Protein AF-A0A1Z3HTL8-F1 (afdb_monomer_lite)

pLDDT: mean 93.88, std 5.34, range [57.28, 98.31]

Radius of gyration: 15.73 Å; chains: 1; bounding box: 36×34×36 Å

Organism: NCBI:txid1641165

Sequence (87 aa):
MTWREFKAVEQLLDRPGMRLSFLDGVLEIRPMPGEQHETIKERIGALLEFYLLHLGIDYTPTGSMTLENESGLVKCEADKSYKLGEK

Secondary structure (DSSP, 8-state):
--HHHHHHHHHHH--TTEEEEEETTEEEEEEPP-HHHHHHHHHHHHHHHHHHHHTT--EEE--S-EEEETTTTEEEE-SS-EEES--

Structure (mmCIF, N/CA/C/O backbone):
data_AF-A0A1Z3HTL8-F1
#
_entry.id   AF-A0A1Z3HTL8-F1
#
loop_
_atom_site.group_PDB
_atom_site.id
_atom_site.type_symbol
_atom_site.label_atom_id
_atom_site.label_alt_id
_atom_site.label_comp_id
_atom_site.label_asym_id
_atom_site.label_entity_id
_atom_site.label_seq_id
_atom_site.pdbx_PDB_ins_code
_atom_site.Cartn_x
_atom_site.Cartn_y
_atom_site.Cartn_z
_atom_site.occupancy
_atom_site.B_iso_or_equiv
_atom_site.auth_seq_id
_atom_site.auth_comp_id
_atom_site.auth_asym_id
_atom_site.auth_atom_id
_atom_site.pdbx_PDB_model_num
ATOM 1 N N . MET A 1 1 ? 5.102 -15.123 -17.979 1.00 89.12 1 MET A N 1
ATOM 2 C CA . MET A 1 1 ? 6.331 -14.959 -17.176 1.00 89.12 1 MET A CA 1
ATOM 3 C C . MET A 1 1 ? 6.267 -15.937 -16.009 1.00 89.12 1 MET A C 1
ATOM 5 O O . MET A 1 1 ? 5.208 -16.070 -15.418 1.00 89.12 1 MET A O 1
ATOM 9 N N . THR A 1 2 ? 7.325 -16.678 -15.700 1.00 95.62 2 THR A N 1
ATOM 10 C CA . THR A 1 2 ? 7.364 -1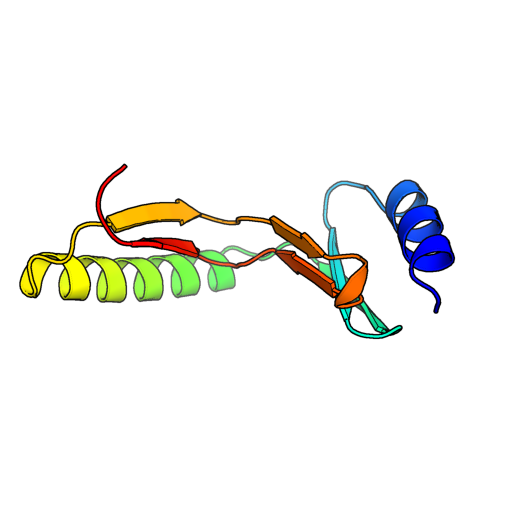7.558 -14.516 1.00 95.62 2 THR A CA 1
ATOM 11 C C . THR A 1 2 ? 7.592 -16.748 -13.239 1.00 95.62 2 THR A C 1
ATOM 13 O O . THR A 1 2 ? 8.057 -15.610 -13.302 1.00 95.62 2 THR A O 1
ATOM 16 N N . TRP A 1 3 ? 7.334 -17.337 -12.066 1.00 95.50 3 TRP A N 1
ATOM 17 C CA . TRP A 1 3 ? 7.675 -16.708 -10.782 1.00 95.50 3 TRP A CA 1
ATOM 18 C C . TRP A 1 3 ? 9.156 -16.319 -10.693 1.00 95.50 3 TRP A C 1
ATOM 20 O O . TRP A 1 3 ? 9.510 -15.219 -10.282 1.00 95.50 3 TRP A O 1
ATOM 30 N N . ARG A 1 4 ? 10.045 -17.203 -11.151 1.00 96.31 4 ARG A N 1
ATOM 31 C CA . ARG A 1 4 ? 11.486 -16.940 -11.152 1.00 96.31 4 ARG A CA 1
ATOM 32 C C . ARG A 1 4 ? 11.858 -15.764 -12.059 1.00 96.31 4 ARG A C 1
ATOM 34 O O . ARG A 1 4 ? 12.677 -14.936 -11.671 1.00 96.31 4 ARG A O 1
ATOM 41 N N . GLU A 1 5 ? 11.270 -15.691 -13.252 1.00 96.06 5 GLU A N 1
ATOM 42 C CA . GLU A 1 5 ? 11.455 -14.552 -14.162 1.00 96.06 5 GLU A CA 1
ATOM 43 C C . GLU A 1 5 ? 10.914 -13.258 -13.546 1.00 96.06 5 GLU A C 1
ATOM 45 O O . GLU A 1 5 ? 11.598 -12.238 -13.592 1.00 96.06 5 GLU A O 1
ATOM 50 N N . PHE A 1 6 ? 9.742 -13.311 -12.904 1.00 95.81 6 PHE A N 1
ATOM 51 C CA . PHE A 1 6 ? 9.173 -12.182 -12.171 1.00 95.81 6 PHE A CA 1
ATOM 52 C C . PHE A 1 6 ? 10.148 -11.641 -11.123 1.00 95.81 6 PHE A C 1
ATOM 54 O O . PHE A 1 6 ? 10.471 -10.458 -11.156 1.00 95.81 6 PHE A O 1
ATOM 61 N N . LYS A 1 7 ? 10.663 -12.495 -10.229 1.00 95.69 7 LYS A N 1
ATOM 62 C CA . LYS A 1 7 ? 11.589 -12.071 -9.165 1.00 95.69 7 LYS A CA 1
ATOM 63 C C . LYS A 1 7 ? 12.887 -11.478 -9.719 1.00 95.69 7 LYS A C 1
ATOM 65 O O . LYS A 1 7 ? 13.432 -10.554 -9.123 1.00 95.69 7 LYS A O 1
ATOM 70 N N . ALA A 1 8 ? 13.366 -11.971 -10.863 1.00 95.50 8 ALA A N 1
ATOM 71 C CA . ALA A 1 8 ? 14.523 -11.389 -11.539 1.00 95.50 8 ALA A CA 1
ATOM 72 C C . ALA A 1 8 ? 14.216 -9.988 -12.096 1.00 95.50 8 ALA A C 1
ATOM 74 O O . ALA A 1 8 ? 15.014 -9.070 -11.925 1.00 95.50 8 ALA A O 1
ATOM 75 N N . VAL A 1 9 ? 13.052 -9.805 -12.728 1.00 93.81 9 VAL A N 1
ATOM 76 C CA . VAL A 1 9 ? 12.610 -8.503 -13.254 1.00 93.81 9 VAL A CA 1
ATOM 77 C C . VAL A 1 9 ? 12.336 -7.508 -12.126 1.00 93.81 9 VAL A C 1
ATOM 79 O O . VAL A 1 9 ? 12.738 -6.352 -12.227 1.00 93.81 9 VAL A O 1
ATOM 82 N N . GLU A 1 10 ? 11.708 -7.955 -11.040 1.00 93.62 10 GLU A N 1
ATOM 83 C CA . GLU A 1 10 ? 11.428 -7.144 -9.856 1.00 93.62 10 GLU A CA 1
ATOM 84 C C . GLU A 1 10 ? 12.701 -6.485 -9.316 1.00 93.62 10 GLU A C 1
ATOM 86 O O . GLU A 1 10 ? 12.729 -5.272 -9.157 1.00 93.62 10 GLU A O 1
ATOM 91 N N . GLN A 1 11 ? 13.786 -7.244 -9.139 1.00 91.75 11 GLN A N 1
ATOM 92 C CA . GLN A 1 11 ? 15.061 -6.700 -8.653 1.00 91.75 11 GLN A CA 1
ATOM 93 C C . GLN A 1 11 ? 15.671 -5.639 -9.583 1.00 91.75 11 GLN A C 1
ATOM 95 O O . GLN A 1 11 ? 16.378 -4.745 -9.127 1.00 91.75 11 GLN A O 1
ATOM 100 N N . LEU A 1 12 ? 15.422 -5.726 -10.892 1.00 91.81 12 LEU A N 1
ATOM 101 C CA . LEU A 1 12 ? 15.938 -4.763 -11.872 1.00 91.81 12 LEU A CA 1
ATOM 102 C C . LEU A 1 12 ? 15.118 -3.466 -11.914 1.00 91.81 12 LEU A C 1
ATOM 104 O O . LEU A 1 12 ? 15.653 -2.401 -12.260 1.00 91.81 12 LEU A O 1
ATOM 108 N N . LEU A 1 13 ? 13.825 -3.580 -11.608 1.00 89.62 13 LEU A N 1
ATOM 109 C CA . LEU A 1 13 ? 12.834 -2.507 -11.647 1.00 89.62 13 LEU A CA 1
ATOM 110 C C . LEU A 1 13 ? 12.541 -1.893 -10.274 1.00 89.62 13 LEU A C 1
ATOM 112 O O . LEU A 1 13 ? 11.811 -0.906 -10.227 1.00 89.62 13 LEU A O 1
ATOM 116 N N . ASP A 1 14 ? 13.119 -2.428 -9.197 1.00 82.88 14 ASP A N 1
ATOM 117 C CA . ASP A 1 14 ? 13.013 -1.890 -7.839 1.00 82.88 14 ASP A CA 1
ATOM 118 C C . ASP A 1 14 ? 13.681 -0.509 -7.752 1.00 82.88 14 ASP A C 1
ATOM 120 O O . ASP A 1 14 ? 14.883 -0.358 -7.512 1.00 82.88 14 ASP A O 1
ATOM 124 N N . ARG A 1 15 ? 12.903 0.522 -8.087 1.00 86.06 15 ARG A N 1
ATOM 125 C CA . ARG A 1 15 ? 13.327 1.919 -8.163 1.00 86.06 15 ARG A CA 1
ATOM 126 C C . ARG A 1 15 ? 12.207 2.825 -7.662 1.00 86.06 15 ARG A C 1
ATOM 128 O O . ARG A 1 15 ? 11.032 2.541 -7.907 1.00 86.06 15 ARG A O 1
ATOM 135 N N . PRO A 1 16 ? 12.546 3.964 -7.034 1.00 83.25 16 PRO A N 1
ATOM 136 C CA . PRO A 1 16 ? 11.548 4.936 -6.609 1.00 83.25 16 PRO A CA 1
ATOM 137 C C . PRO A 1 16 ? 10.666 5.402 -7.775 1.00 83.25 16 PRO A C 1
ATOM 139 O O . PRO A 1 16 ? 11.161 5.670 -8.869 1.00 83.25 16 PRO A O 1
ATOM 142 N N . GLY A 1 17 ? 9.365 5.557 -7.521 1.00 87.00 17 GLY A N 1
ATOM 143 C CA . GLY A 1 17 ? 8.420 6.143 -8.478 1.00 87.00 17 GLY A CA 1
ATOM 144 C C . GLY A 1 17 ? 7.553 5.145 -9.249 1.00 87.00 17 GLY A C 1
ATOM 145 O O . GLY A 1 17 ? 6.663 5.581 -9.981 1.00 87.00 17 GLY A O 1
ATOM 146 N N . MET A 1 18 ? 7.733 3.835 -9.049 1.00 90.56 18 MET A N 1
ATOM 147 C CA . MET A 1 18 ? 6.871 2.802 -9.631 1.00 90.56 18 MET A CA 1
ATOM 148 C C . MET A 1 18 ? 6.419 1.777 -8.587 1.00 90.56 18 MET A C 1
ATOM 150 O O . MET A 1 18 ? 7.144 1.476 -7.644 1.00 90.56 18 MET A O 1
ATOM 154 N N . ARG A 1 19 ? 5.221 1.224 -8.789 1.00 91.31 19 ARG A N 1
ATOM 155 C CA . ARG A 1 19 ? 4.698 0.043 -8.098 1.00 91.31 19 ARG A CA 1
ATOM 156 C C . ARG A 1 19 ? 4.640 -1.123 -9.070 1.00 91.31 19 ARG A C 1
ATOM 158 O O . ARG A 1 19 ? 4.197 -0.965 -10.210 1.00 91.31 19 ARG A O 1
ATOM 165 N N . LEU A 1 20 ? 5.035 -2.293 -8.586 1.00 94.00 20 LEU A N 1
ATOM 166 C CA . LEU A 1 20 ? 4.975 -3.547 -9.326 1.00 94.00 20 LEU A CA 1
ATOM 167 C C . LEU A 1 20 ? 3.879 -4.431 -8.733 1.00 94.00 20 LEU A C 1
ATOM 169 O O . LEU A 1 20 ? 3.699 -4.502 -7.518 1.00 94.00 20 LEU A O 1
ATOM 173 N N . SER A 1 21 ? 3.122 -5.104 -9.587 1.00 94.69 21 SER A N 1
ATOM 174 C CA . SER A 1 21 ? 2.178 -6.143 -9.179 1.00 94.69 21 SER A CA 1
ATOM 175 C C . SER A 1 21 ? 2.259 -7.304 -10.155 1.00 94.69 21 SER A C 1
ATOM 177 O O . SER A 1 21 ? 2.475 -7.114 -11.346 1.00 94.69 21 SER A O 1
ATOM 179 N N . PHE A 1 22 ? 2.123 -8.516 -9.647 1.00 96.69 22 PHE A N 1
ATOM 180 C CA . PHE A 1 22 ? 2.238 -9.743 -10.411 1.00 96.69 22 PHE A CA 1
ATOM 181 C C . PHE A 1 22 ? 1.054 -10.647 -10.107 1.00 96.69 22 PHE A C 1
ATOM 183 O O . PHE A 1 22 ? 0.716 -10.847 -8.941 1.00 96.69 22 PHE A O 1
ATOM 190 N N . LEU A 1 23 ? 0.438 -11.196 -11.149 1.00 96.81 23 LEU A N 1
ATOM 191 C CA . LEU A 1 23 ? -0.615 -12.194 -11.022 1.00 96.81 23 LEU A CA 1
ATOM 192 C C . LEU A 1 23 ? -0.538 -13.165 -12.196 1.00 96.81 23 LEU A C 1
ATOM 194 O O . LEU A 1 23 ? -0.661 -12.753 -13.347 1.00 96.81 23 LEU A O 1
ATOM 198 N N . ASP A 1 24 ? -0.322 -14.439 -11.886 1.00 95.44 24 ASP A N 1
ATOM 199 C CA . ASP A 1 24 ? -0.376 -15.571 -12.815 1.00 95.44 24 ASP A CA 1
ATOM 200 C C . ASP A 1 24 ? 0.331 -15.307 -14.157 1.00 95.44 24 ASP A C 1
ATOM 202 O O . ASP A 1 24 ? -0.207 -15.424 -15.257 1.00 95.44 24 ASP A O 1
ATOM 206 N N . GLY A 1 25 ? 1.580 -14.857 -14.058 1.00 95.12 25 GLY A N 1
ATOM 207 C CA . GLY A 1 25 ? 2.435 -14.626 -15.214 1.00 95.12 25 GLY A CA 1
ATOM 208 C C . GLY A 1 25 ? 2.309 -13.260 -15.881 1.00 95.12 25 GLY A C 1
ATOM 209 O O . GLY A 1 25 ? 3.078 -13.003 -16.816 1.00 95.12 25 GLY A O 1
ATOM 210 N N . VAL A 1 26 ? 1.431 -12.387 -15.379 1.00 96.31 26 VAL A N 1
ATOM 211 C CA . VAL A 1 26 ? 1.263 -10.996 -15.814 1.00 96.31 26 VAL A CA 1
ATOM 212 C C . VAL A 1 26 ? 1.955 -10.056 -14.829 1.00 96.31 26 VAL A C 1
ATOM 214 O O . VAL A 1 26 ? 1.649 -10.069 -13.640 1.00 96.31 26 VAL A O 1
ATOM 217 N N . LEU A 1 27 ? 2.877 -9.229 -15.329 1.00 95.44 27 LEU A N 1
ATOM 218 C CA . LEU A 1 27 ? 3.479 -8.119 -14.585 1.00 95.44 27 LEU A CA 1
ATOM 219 C C . LEU A 1 27 ? 2.770 -6.819 -14.948 1.00 95.44 27 LEU A C 1
ATOM 221 O O . LEU A 1 27 ? 2.767 -6.410 -16.108 1.00 95.44 27 LEU A O 1
ATOM 225 N N . GLU A 1 28 ? 2.226 -6.153 -13.944 1.00 95.12 28 GLU A N 1
ATOM 226 C CA . GLU A 1 28 ? 1.702 -4.803 -14.035 1.00 95.12 28 GLU A CA 1
ATOM 227 C C . GLU A 1 28 ? 2.712 -3.820 -13.431 1.00 95.12 28 GLU A C 1
ATOM 229 O O . GLU A 1 28 ? 3.222 -4.022 -12.327 1.00 95.12 28 GLU A O 1
ATOM 234 N N . ILE A 1 29 ? 2.988 -2.741 -14.164 1.00 93.88 29 ILE A N 1
ATOM 235 C CA . ILE A 1 29 ? 3.856 -1.645 -13.733 1.00 93.88 29 ILE A CA 1
ATOM 236 C C . ILE A 1 29 ? 3.001 -0.385 -13.703 1.00 93.88 29 ILE A C 1
ATOM 238 O O . ILE A 1 29 ? 2.455 0.020 -14.731 1.00 93.88 29 ILE A O 1
ATOM 242 N N . ARG A 1 30 ? 2.891 0.243 -12.535 1.00 92.19 30 ARG A N 1
ATOM 243 C CA . ARG A 1 30 ? 2.134 1.486 -12.356 1.00 92.19 30 ARG A CA 1
ATOM 244 C C . ARG A 1 30 ? 3.028 2.589 -11.797 1.00 92.19 30 ARG A C 1
ATOM 246 O O . ARG A 1 30 ? 3.936 2.288 -11.024 1.00 92.19 30 ARG A O 1
ATOM 253 N N . PRO A 1 31 ? 2.786 3.864 -12.141 1.00 92.31 31 PRO A N 1
ATOM 254 C CA . PRO A 1 31 ? 3.405 4.968 -11.419 1.00 92.31 31 PRO A CA 1
ATOM 255 C C . PRO A 1 31 ? 2.958 4.958 -9.951 1.00 92.31 31 PRO A C 1
ATOM 257 O O . PRO A 1 31 ? 1.880 4.453 -9.624 1.00 92.31 31 PRO A O 1
ATOM 260 N N . MET A 1 32 ? 3.777 5.534 -9.069 1.00 91.44 32 MET A N 1
ATOM 261 C CA . MET A 1 32 ? 3.352 5.780 -7.688 1.00 91.44 32 MET A CA 1
ATOM 262 C C . MET A 1 32 ? 2.077 6.636 -7.666 1.00 91.44 32 MET A C 1
ATOM 264 O O . MET A 1 32 ? 1.935 7.537 -8.503 1.00 91.44 32 MET A O 1
ATOM 268 N N . PRO A 1 33 ? 1.148 6.382 -6.731 1.00 91.50 33 PRO A N 1
ATOM 269 C CA . PRO A 1 33 ? -0.077 7.156 -6.667 1.00 91.50 33 PRO A CA 1
ATOM 270 C C . PRO A 1 33 ? 0.188 8.630 -6.352 1.00 91.50 33 PRO A C 1
ATOM 272 O O . PRO A 1 33 ? 1.058 8.969 -5.552 1.00 91.50 33 PRO A O 1
ATOM 275 N N . GLY A 1 34 ? -0.570 9.510 -7.005 1.00 93.75 34 GLY A N 1
ATOM 276 C CA . GLY A 1 34 ? -0.542 10.948 -6.746 1.00 93.75 34 GLY A CA 1
ATOM 277 C C . GLY A 1 34 ? -1.537 11.376 -5.666 1.00 93.75 34 GLY A C 1
ATOM 278 O O . GLY A 1 34 ? -2.366 10.591 -5.210 1.00 93.75 34 GLY A O 1
ATOM 279 N N . GLU A 1 35 ? -1.516 12.665 -5.325 1.00 96.75 35 GLU A N 1
ATOM 280 C CA . GLU A 1 35 ? -2.351 13.275 -4.275 1.00 96.75 35 GLU A CA 1
ATOM 281 C C . GLU A 1 35 ? -3.849 12.945 -4.398 1.00 96.75 35 GLU A C 1
ATOM 283 O O . GLU A 1 35 ? -4.517 12.683 -3.398 1.00 96.75 35 GLU A O 1
ATOM 288 N N . GLN A 1 36 ? -4.389 12.925 -5.620 1.00 96.94 36 GLN A N 1
ATOM 289 C CA . GLN A 1 36 ? -5.800 12.598 -5.846 1.00 96.94 36 GLN A CA 1
ATOM 290 C C . GLN A 1 36 ? -6.140 11.161 -5.436 1.00 96.94 36 GLN A C 1
ATOM 292 O O . GLN A 1 36 ? -7.166 10.938 -4.792 1.00 96.94 36 GLN A O 1
ATOM 297 N N . HIS A 1 37 ? -5.283 10.193 -5.784 1.00 95.25 37 HIS A N 1
ATOM 298 C CA . HIS A 1 37 ? -5.472 8.794 -5.393 1.00 95.25 37 HIS A CA 1
ATOM 299 C C . HIS A 1 37 ? -5.377 8.658 -3.875 1.00 95.25 37 HIS A C 1
ATOM 301 O O . HIS A 1 37 ? -6.287 8.105 -3.262 1.00 95.25 37 HIS A O 1
ATOM 307 N N . GLU A 1 38 ? -4.361 9.270 -3.266 1.00 95.75 38 GLU A N 1
ATOM 308 C CA . GLU A 1 38 ? -4.168 9.259 -1.814 1.00 95.75 38 GLU A CA 1
ATOM 309 C C . GLU A 1 38 ? -5.366 9.875 -1.073 1.00 95.75 38 GLU A C 1
ATOM 311 O O . GLU A 1 38 ? -5.866 9.307 -0.105 1.00 95.75 38 GLU A O 1
ATOM 316 N N . THR A 1 39 ? -5.919 10.978 -1.582 1.00 97.75 39 THR A N 1
ATOM 317 C CA . THR A 1 39 ? -7.109 11.620 -1.003 1.00 97.75 39 THR A CA 1
ATOM 318 C C . THR A 1 39 ? -8.329 10.699 -1.032 1.00 97.75 39 THR A C 1
ATOM 320 O O . THR A 1 39 ? -9.065 10.601 -0.048 1.00 97.75 39 THR A O 1
ATOM 323 N N . ILE A 1 40 ? -8.577 10.031 -2.162 1.00 97.50 40 ILE A N 1
ATOM 324 C CA . ILE A 1 40 ? -9.705 9.101 -2.304 1.00 97.50 40 ILE A CA 1
ATOM 325 C C . ILE A 1 40 ? -9.504 7.895 -1.384 1.00 97.50 40 ILE A C 1
ATOM 327 O O . ILE A 1 40 ? -10.422 7.511 -0.659 1.00 97.50 40 ILE A O 1
ATOM 331 N N . LYS A 1 41 ? -8.292 7.341 -1.378 1.00 96.00 41 LYS A N 1
ATOM 332 C CA . LYS A 1 41 ? -7.888 6.204 -0.556 1.00 96.00 41 LYS A CA 1
ATOM 333 C C . LYS A 1 41 ? -8.108 6.463 0.932 1.00 96.00 41 LYS A C 1
ATOM 335 O O . LYS A 1 41 ? -8.717 5.634 1.604 1.00 96.00 41 LYS A O 1
ATOM 340 N N . GLU A 1 42 ? -7.676 7.616 1.439 1.00 97.00 42 GLU A N 1
ATOM 341 C CA . GLU A 1 42 ? -7.872 7.978 2.848 1.00 97.00 42 GLU A CA 1
ATOM 342 C C . GLU A 1 42 ? -9.347 8.212 3.190 1.00 97.00 42 GLU A C 1
ATOM 344 O O . GLU A 1 42 ? -9.807 7.779 4.242 1.00 97.00 42 GLU A O 1
ATOM 349 N N . ARG A 1 43 ? -10.133 8.823 2.293 1.00 97.81 43 ARG A N 1
ATOM 350 C CA . ARG A 1 43 ? -11.580 9.001 2.519 1.00 97.81 43 ARG A CA 1
ATOM 351 C C . ARG A 1 43 ? -12.318 7.669 2.605 1.00 97.81 43 ARG A C 1
ATOM 353 O O . ARG A 1 43 ? -13.162 7.501 3.479 1.00 97.81 43 ARG A O 1
ATOM 360 N N . ILE A 1 44 ? -12.000 6.727 1.717 1.00 97.81 44 ILE A N 1
ATOM 361 C CA . ILE A 1 44 ? -12.578 5.378 1.757 1.00 97.81 44 ILE A CA 1
ATOM 362 C C . ILE A 1 44 ? -12.130 4.652 3.030 1.00 97.81 44 ILE A C 1
ATOM 364 O O . ILE A 1 44 ? -12.967 4.064 3.712 1.00 97.81 44 ILE A O 1
ATOM 368 N N . GLY A 1 45 ? -10.843 4.743 3.382 1.00 97.50 45 GLY A N 1
ATOM 369 C CA . GLY A 1 45 ? -10.307 4.180 4.622 1.00 97.50 45 GLY A CA 1
ATOM 370 C C . GLY A 1 45 ? -11.046 4.691 5.859 1.00 97.50 45 GLY A C 1
ATOM 371 O O . GLY A 1 45 ? -11.528 3.891 6.652 1.00 97.50 45 GLY A O 1
ATOM 372 N N . ALA A 1 46 ? -11.253 6.005 5.966 1.00 97.88 46 ALA A N 1
ATOM 373 C CA . ALA A 1 46 ? -11.988 6.605 7.077 1.00 97.88 46 ALA A CA 1
ATOM 374 C C . ALA A 1 46 ? -13.436 6.094 7.178 1.00 97.88 46 ALA A C 1
ATOM 376 O O . ALA A 1 46 ? -13.910 5.798 8.271 1.00 97.88 46 ALA A O 1
ATOM 377 N N . LEU A 1 47 ? -14.146 5.949 6.051 1.00 98.31 47 LEU A N 1
ATOM 378 C CA . LEU A 1 47 ? -15.506 5.394 6.048 1.00 98.31 47 LEU A CA 1
ATOM 379 C C . LEU A 1 47 ? -15.538 3.945 6.551 1.00 98.31 47 LEU A C 1
ATOM 381 O O . LEU A 1 47 ? -16.427 3.587 7.324 1.00 98.31 47 LEU A O 1
ATOM 385 N N . LEU A 1 48 ? -14.567 3.125 6.139 1.00 97.50 48 LEU A N 1
ATOM 386 C CA . LEU A 1 48 ? -14.434 1.746 6.614 1.00 97.50 48 LEU A CA 1
ATOM 387 C C . LEU A 1 48 ? -14.115 1.700 8.109 1.00 97.50 48 LEU A C 1
ATOM 389 O O . LEU A 1 48 ? -14.738 0.945 8.845 1.00 97.50 48 LEU A O 1
ATOM 393 N N . GLU A 1 49 ? -13.191 2.535 8.569 1.00 97.69 49 GLU A N 1
ATOM 394 C CA . GLU A 1 49 ? -12.796 2.629 9.976 1.00 97.69 49 GLU A CA 1
ATOM 395 C C . GLU A 1 49 ? -13.967 3.062 10.865 1.00 97.69 49 GLU A C 1
ATOM 397 O O . GLU A 1 49 ? -14.222 2.439 11.895 1.00 97.69 49 GLU A O 1
ATOM 402 N N . PHE A 1 50 ? -14.757 4.052 10.432 1.00 98.19 50 PHE A N 1
ATOM 403 C CA . PHE A 1 50 ? -15.984 4.433 11.132 1.00 98.19 50 PHE A CA 1
ATOM 404 C C . PHE A 1 50 ? -17.003 3.295 11.189 1.00 98.19 50 PHE A C 1
ATOM 406 O O . PHE A 1 50 ? -17.642 3.104 12.223 1.00 98.19 50 PHE A O 1
ATOM 413 N N . TYR A 1 51 ? -17.156 2.533 10.106 1.00 97.75 51 TYR A N 1
ATOM 414 C CA . TYR A 1 51 ? -18.053 1.381 10.074 1.00 97.75 51 TYR A CA 1
ATOM 415 C C . TYR A 1 51 ? -17.604 0.272 11.037 1.00 97.75 51 TYR A C 1
ATOM 417 O O . TYR A 1 51 ? -18.418 -0.232 11.811 1.00 97.75 51 TYR A O 1
ATOM 425 N N . LEU A 1 52 ? -16.313 -0.073 11.033 1.00 96.88 52 LEU A N 1
ATOM 426 C CA . LEU A 1 52 ? -15.746 -1.082 11.932 1.00 96.88 52 LEU A 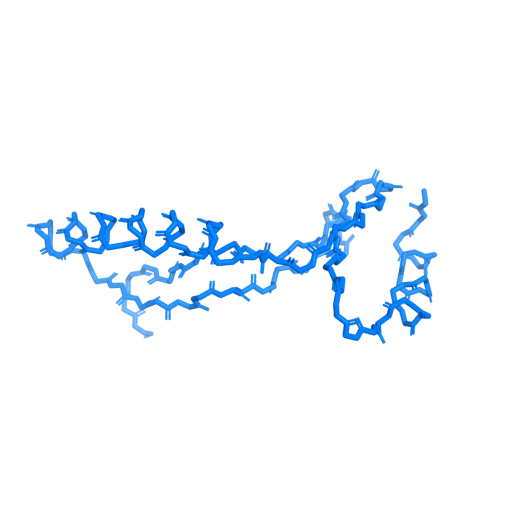CA 1
ATOM 427 C C . LEU A 1 52 ? -15.898 -0.666 13.398 1.00 96.88 52 LEU A C 1
ATOM 429 O O . LEU A 1 52 ? -16.355 -1.465 14.216 1.00 96.88 52 LEU A O 1
ATOM 433 N N . LEU A 1 53 ? -15.612 0.603 13.708 1.00 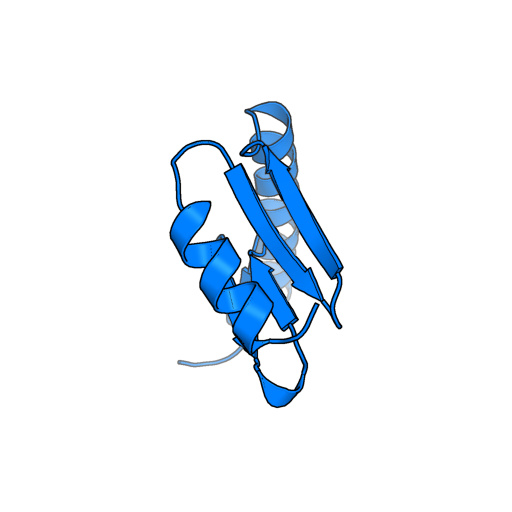97.06 53 LEU A N 1
ATOM 434 C CA . LEU A 1 53 ? -15.816 1.170 15.039 1.00 97.06 53 LEU A CA 1
ATOM 435 C C . LEU A 1 53 ? -17.291 1.126 15.457 1.00 97.06 53 LEU A C 1
ATOM 437 O O . LEU A 1 53 ? -17.598 0.745 16.583 1.00 97.06 53 LEU A O 1
ATOM 441 N N . HIS A 1 54 ? -18.209 1.492 14.558 1.00 98.00 54 HIS A N 1
ATOM 442 C CA . HIS A 1 54 ? -19.646 1.482 14.835 1.00 98.00 54 HIS A CA 1
ATOM 443 C C . HIS A 1 54 ? -20.168 0.081 15.178 1.00 98.00 54 HIS A C 1
ATOM 445 O O . HIS A 1 54 ? -21.033 -0.055 16.040 1.00 98.00 54 HIS A O 1
ATOM 451 N N . LEU A 1 55 ? -19.630 -0.956 14.532 1.00 97.38 55 LEU A N 1
ATOM 452 C CA . LEU A 1 55 ? -19.988 -2.348 14.802 1.00 97.38 55 LEU A CA 1
ATOM 453 C C . LEU A 1 55 ? -19.202 -2.988 15.955 1.00 97.38 55 LEU A C 1
ATOM 455 O O . LEU A 1 55 ? -19.477 -4.138 16.292 1.00 97.38 55 LEU A O 1
ATOM 459 N N . GLY A 1 56 ? -18.241 -2.279 16.553 1.00 96.50 56 GLY A N 1
ATOM 460 C CA . GLY A 1 56 ? -17.373 -2.834 17.594 1.00 96.50 56 GLY A CA 1
ATOM 461 C C . GLY A 1 56 ? -16.483 -3.974 17.091 1.00 96.50 56 GL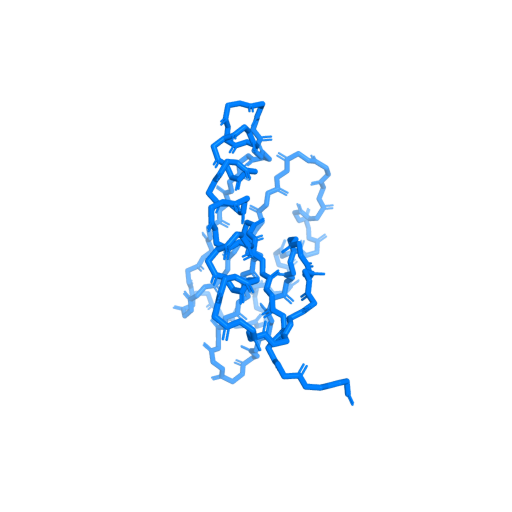Y A C 1
ATOM 462 O O . GLY A 1 56 ? -16.178 -4.890 17.848 1.00 96.50 56 GLY A O 1
ATOM 463 N N . ILE A 1 57 ? -16.110 -3.958 15.808 1.00 96.38 57 ILE A N 1
ATOM 464 C CA . ILE A 1 57 ? -15.191 -4.943 15.233 1.00 96.38 57 ILE A CA 1
ATOM 465 C C . ILE A 1 57 ? -13.768 -4.490 15.540 1.00 96.38 57 ILE A C 1
ATOM 467 O O . ILE A 1 57 ? -13.363 -3.420 15.0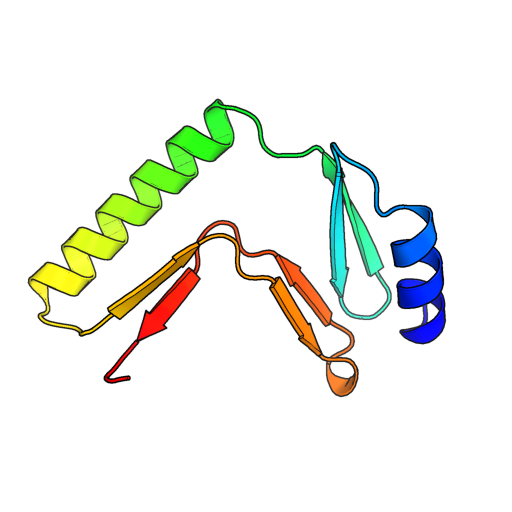93 1.00 96.38 57 ILE A O 1
ATOM 471 N N . ASP A 1 58 ? -12.994 -5.316 16.240 1.00 96.31 58 ASP A N 1
ATOM 472 C CA . ASP A 1 58 ? -11.579 -5.037 16.477 1.00 96.31 58 ASP A CA 1
ATOM 473 C C . ASP A 1 58 ? -10.779 -5.104 15.175 1.00 96.31 58 ASP A C 1
ATOM 475 O O . ASP A 1 58 ? -10.862 -6.073 14.408 1.00 96.31 58 ASP A O 1
ATOM 479 N N . TYR A 1 59 ? -9.982 -4.064 14.928 1.00 96.06 59 TYR A N 1
ATOM 480 C CA . TYR A 1 59 ? -9.139 -3.976 13.745 1.00 96.06 59 TYR A CA 1
ATOM 481 C C . TYR A 1 59 ? -7.816 -3.255 14.014 1.00 96.06 59 TYR A C 1
ATOM 483 O O . TYR A 1 59 ? -7.689 -2.414 14.901 1.00 96.06 59 TYR A O 1
ATOM 491 N N . THR A 1 60 ? -6.811 -3.571 13.200 1.00 95.62 60 THR A N 1
ATOM 492 C CA . THR A 1 60 ? -5.529 -2.861 13.138 1.00 95.62 60 THR A CA 1
ATOM 493 C C . THR A 1 60 ? -5.280 -2.410 11.698 1.00 95.62 60 THR A C 1
ATOM 495 O O . THR A 1 60 ? -5.147 -3.272 10.825 1.00 95.62 60 THR A O 1
ATOM 498 N N . PRO A 1 61 ? -5.197 -1.096 11.416 1.00 94.50 61 PRO A N 1
ATOM 499 C CA . PRO A 1 61 ? -4.784 -0.600 10.106 1.00 94.50 61 PRO A CA 1
ATOM 500 C C . PRO A 1 61 ? -3.362 -1.055 9.768 1.00 94.50 61 PRO A C 1
ATOM 502 O O . PRO A 1 61 ? -2.438 -0.856 10.556 1.00 94.50 61 PRO A O 1
ATOM 505 N N . THR A 1 62 ? -3.177 -1.640 8.587 1.00 94.38 62 THR A N 1
ATOM 506 C CA . THR A 1 62 ? -1.873 -2.111 8.083 1.00 94.38 62 THR A CA 1
ATOM 507 C C . THR A 1 62 ? -1.405 -1.356 6.835 1.00 94.38 62 THR A C 1
ATOM 509 O O . THR A 1 62 ? -0.304 -1.593 6.347 1.00 94.38 62 THR A O 1
ATOM 512 N N . GLY A 1 63 ? -2.199 -0.397 6.344 1.00 91.81 63 GLY A N 1
ATOM 513 C CA . GLY A 1 63 ? -1.798 0.529 5.281 1.00 91.81 63 GLY A CA 1
ATOM 514 C C . GLY A 1 63 ? -1.525 -0.173 3.949 1.00 91.81 63 GLY A C 1
ATOM 515 O O . GLY A 1 63 ? -2.285 -1.060 3.554 1.00 91.81 63 GLY A O 1
ATOM 516 N N . SER A 1 64 ? -0.453 0.225 3.264 1.00 89.56 64 SER A N 1
ATOM 517 C CA . SER A 1 64 ? -0.046 -0.346 1.975 1.00 89.56 64 SER A CA 1
ATOM 518 C C . SER A 1 64 ? 0.713 -1.667 2.148 1.00 89.56 64 SER A C 1
ATOM 520 O O . SER A 1 64 ? 1.917 -1.758 1.907 1.00 89.56 64 SER A O 1
ATOM 522 N N . MET A 1 65 ? 0.029 -2.697 2.644 1.00 92.69 65 MET A N 1
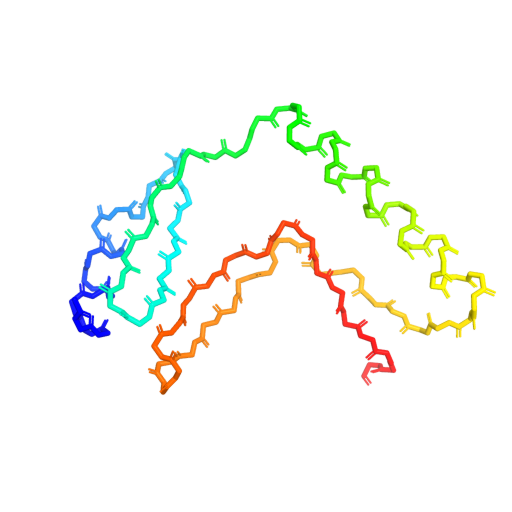ATOM 523 C CA . MET A 1 65 ? 0.641 -4.003 2.876 1.00 92.69 65 MET A CA 1
ATOM 524 C C . MET A 1 65 ? 0.882 -4.723 1.548 1.00 92.69 65 MET A C 1
ATOM 526 O O . MET A 1 65 ? -0.021 -4.845 0.718 1.00 92.69 65 MET A O 1
ATOM 530 N N . THR A 1 66 ? 2.099 -5.232 1.369 1.00 93.81 66 THR A N 1
ATOM 531 C CA . THR A 1 66 ? 2.425 -6.143 0.270 1.00 93.81 66 THR A CA 1
ATOM 532 C C . THR A 1 66 ? 2.083 -7.572 0.665 1.00 93.81 66 THR A C 1
ATOM 534 O O . THR A 1 66 ? 2.515 -8.053 1.713 1.00 93.81 66 THR A O 1
ATOM 537 N N . LEU A 1 67 ? 1.329 -8.254 -0.190 1.00 92.94 67 LEU A N 1
ATOM 538 C CA . LEU A 1 67 ? 1.048 -9.679 -0.093 1.00 92.94 67 LEU A CA 1
ATOM 539 C C . LEU A 1 67 ? 1.780 -10.399 -1.220 1.00 92.94 67 LEU A C 1
ATOM 541 O O . LEU A 1 67 ? 1.712 -9.986 -2.376 1.00 92.94 67 LEU A O 1
ATOM 545 N N . GLU A 1 68 ? 2.485 -11.471 -0.876 1.00 95.44 68 GLU A N 1
ATOM 546 C CA . GLU A 1 68 ? 3.302 -12.244 -1.807 1.00 95.44 68 GLU A CA 1
ATOM 547 C C . GLU A 1 68 ? 3.084 -13.742 -1.560 1.00 95.44 68 GLU A C 1
ATOM 549 O O . GLU A 1 68 ? 3.162 -14.207 -0.422 1.00 95.44 68 GLU A O 1
ATOM 554 N N . ASN A 1 69 ? 2.784 -14.498 -2.617 1.00 95.69 69 ASN A N 1
ATOM 555 C CA . ASN A 1 69 ? 2.610 -15.944 -2.563 1.00 95.69 69 ASN A CA 1
ATOM 556 C C . ASN A 1 69 ? 3.066 -16.588 -3.881 1.00 95.69 69 ASN A C 1
ATOM 558 O O . ASN A 1 69 ? 2.426 -16.429 -4.920 1.00 95.69 69 ASN A O 1
ATOM 562 N N . GLU A 1 70 ? 4.150 -17.360 -3.812 1.00 95.00 70 GLU A N 1
ATOM 563 C CA . GLU A 1 70 ? 4.716 -18.068 -4.963 1.00 95.00 70 GLU A CA 1
ATOM 564 C C . GLU A 1 70 ? 3.789 -19.165 -5.498 1.00 95.00 70 GLU A C 1
ATOM 566 O O . GLU A 1 70 ? 3.603 -19.276 -6.706 1.00 95.00 70 GLU A O 1
ATOM 571 N N . SER A 1 71 ? 3.159 -19.950 -4.620 1.00 95.19 71 SER A N 1
ATOM 572 C CA . SER A 1 71 ? 2.241 -21.022 -5.036 1.00 95.19 71 SER A CA 1
ATOM 573 C C . SER A 1 71 ? 0.992 -20.483 -5.737 1.00 95.19 71 SER A C 1
ATOM 575 O O . SER A 1 71 ? 0.470 -21.128 -6.640 1.00 95.19 71 SER A O 1
ATOM 577 N N . GLY A 1 72 ? 0.529 -19.297 -5.339 1.00 93.81 72 GLY A N 1
ATOM 578 C CA . GLY A 1 72 ? -0.559 -18.572 -5.992 1.00 93.81 72 GLY A CA 1
ATOM 579 C C . GLY A 1 72 ? -0.109 -17.687 -7.155 1.00 93.81 72 GLY A C 1
ATOM 580 O O . GLY A 1 72 ? -0.950 -16.994 -7.719 1.00 93.81 72 GLY A O 1
ATOM 581 N N . LEU A 1 73 ? 1.189 -17.675 -7.488 1.00 95.94 73 LEU A N 1
ATOM 582 C CA . LEU A 1 73 ? 1.789 -16.827 -8.521 1.00 95.94 73 LEU A CA 1
ATOM 583 C C . LEU A 1 73 ? 1.341 -15.362 -8.408 1.00 95.94 73 LEU A C 1
ATOM 585 O O . LEU A 1 73 ? 0.968 -14.742 -9.402 1.00 95.94 73 LEU A O 1
ATOM 589 N N . VAL A 1 74 ? 1.360 -14.805 -7.195 1.00 96.56 74 VAL A N 1
ATOM 590 C CA . VAL A 1 74 ? 0.830 -13.465 -6.930 1.00 96.56 74 VAL A CA 1
ATOM 591 C C . VAL A 1 74 ? 1.760 -12.637 -6.053 1.00 96.56 74 VAL A C 1
ATOM 593 O O . VAL A 1 74 ? 2.298 -13.108 -5.051 1.00 96.56 74 VAL A O 1
ATOM 596 N N . LYS A 1 75 ? 1.917 -11.368 -6.424 1.00 96.00 75 LYS A N 1
ATOM 597 C CA . LYS A 1 75 ? 2.433 -10.312 -5.559 1.00 96.00 75 LYS A CA 1
ATOM 598 C C . LYS A 1 75 ? 1.646 -9.036 -5.807 1.00 96.00 75 LYS A C 1
ATOM 600 O O . LYS A 1 75 ? 1.601 -8.556 -6.935 1.00 96.00 75 LYS A O 1
ATOM 605 N N . CYS A 1 76 ? 1.056 -8.454 -4.777 1.00 93.88 76 CYS A N 1
ATOM 606 C CA . CYS A 1 76 ? 0.353 -7.184 -4.909 1.00 93.88 76 CYS A CA 1
ATOM 607 C C . CYS A 1 76 ? 0.529 -6.323 -3.662 1.00 93.88 76 CYS A C 1
ATOM 609 O O . CYS A 1 76 ? 0.647 -6.826 -2.547 1.00 93.88 76 CYS A O 1
ATOM 611 N N . GLU A 1 77 ? 0.545 -5.011 -3.864 1.00 93.56 77 GLU A N 1
ATOM 612 C CA . GLU A 1 77 ? 0.492 -4.032 -2.784 1.00 93.56 77 GLU A CA 1
ATOM 613 C C . GLU A 1 77 ? -0.933 -3.489 -2.703 1.00 93.56 77 GLU A C 1
ATOM 615 O O . GLU A 1 77 ? -1.481 -3.013 -3.700 1.00 93.56 77 GLU A O 1
ATOM 620 N N . ALA A 1 78 ? -1.543 -3.589 -1.524 1.00 93.06 78 ALA A N 1
ATOM 621 C CA . ALA A 1 78 ? -2.843 -2.989 -1.278 1.00 93.06 78 ALA A CA 1
ATOM 622 C C . ALA A 1 78 ? -2.723 -1.462 -1.175 1.00 93.06 78 ALA A C 1
ATOM 624 O O . ALA A 1 78 ? -1.714 -0.935 -0.717 1.00 93.06 78 ALA A O 1
ATOM 625 N N . ASP A 1 79 ? -3.787 -0.739 -1.520 1.00 93.62 79 ASP A N 1
ATOM 626 C CA . ASP A 1 79 ? -3.873 0.696 -1.230 1.00 93.62 79 ASP A CA 1
ATOM 627 C C . ASP A 1 79 ? -4.179 0.943 0.260 1.00 93.62 79 ASP A C 1
ATOM 629 O O . ASP A 1 79 ? -3.552 1.777 0.917 1.00 93.62 79 ASP A O 1
ATOM 633 N N . LYS A 1 80 ? -5.108 0.164 0.820 1.00 94.94 80 LYS A N 1
ATOM 634 C CA . LYS A 1 80 ? -5.401 0.087 2.255 1.00 94.94 80 LYS A CA 1
ATOM 635 C C . LYS A 1 80 ? -5.610 -1.367 2.647 1.00 94.94 80 LYS A C 1
ATOM 637 O O . LYS A 1 80 ? -6.185 -2.144 1.890 1.00 94.94 80 LYS A O 1
ATOM 642 N N . SER A 1 81 ? -5.171 -1.719 3.846 1.00 95.50 81 SER A N 1
ATOM 643 C CA . SER A 1 81 ? -5.337 -3.050 4.421 1.00 95.50 81 SER A CA 1
ATOM 644 C C . SER A 1 81 ? -5.565 -2.951 5.925 1.00 95.50 81 SER A C 1
ATOM 646 O O . SER A 1 81 ? -5.148 -1.979 6.564 1.00 95.50 81 SER A O 1
ATOM 648 N N . TYR A 1 82 ? -6.244 -3.961 6.464 1.00 95.62 82 TYR A N 1
ATOM 649 C CA . TYR A 1 82 ? -6.610 -4.064 7.870 1.00 95.62 82 TYR A CA 1
ATOM 650 C C . TYR A 1 82 ? -6.488 -5.525 8.315 1.00 95.62 82 TYR A C 1
ATOM 652 O O . TYR A 1 82 ? -6.946 -6.425 7.608 1.00 95.62 82 TYR A O 1
ATOM 660 N N . LYS A 1 83 ? -5.916 -5.767 9.498 1.00 95.00 83 LYS A N 1
ATOM 661 C CA . LYS A 1 83 ? -6.055 -7.047 10.212 1.00 95.00 83 LYS A CA 1
ATOM 662 C C . LYS A 1 83 ? -7.296 -6.958 11.099 1.00 95.00 83 LYS A C 1
ATOM 664 O O . LYS A 1 83 ? -7.414 -5.992 11.848 1.00 95.00 83 LYS A O 1
ATOM 669 N N . LEU A 1 84 ? -8.188 -7.943 11.020 1.00 95.06 84 LEU A N 1
ATOM 670 C CA . LEU A 1 84 ? -9.382 -8.038 11.868 1.00 95.06 84 LEU A CA 1
ATOM 671 C C . LEU A 1 84 ? -9.160 -9.023 13.023 1.00 95.06 84 LEU A C 1
ATOM 673 O O . LEU A 1 84 ? -8.440 -10.010 12.858 1.00 95.06 84 LEU A O 1
ATOM 677 N N . GLY A 1 85 ? -9.828 -8.772 14.148 1.00 90.50 85 GLY A N 1
ATOM 678 C CA . GLY A 1 85 ? -9.749 -9.589 15.359 1.00 90.50 85 GLY A CA 1
ATOM 679 C C . GLY A 1 85 ? -8.575 -9.230 16.274 1.00 90.50 85 GLY A C 1
ATOM 680 O O . GLY A 1 85 ? -7.802 -8.308 16.002 1.00 90.50 85 GLY A O 1
ATOM 681 N N . GLU A 1 86 ? -8.461 -9.968 17.380 1.00 76.38 86 GLU A N 1
ATOM 682 C CA . GLU A 1 86 ? -7.432 -9.739 18.397 1.00 76.38 86 GLU A CA 1
ATOM 683 C C . GLU A 1 86 ? -6.010 -10.002 17.867 1.00 76.38 86 GLU A C 1
ATOM 685 O O . GLU A 1 86 ? -5.789 -10.654 16.836 1.00 76.38 86 GLU A O 1
ATOM 690 N N . LYS A 1 87 ? -5.022 -9.428 18.562 1.00 57.28 87 LYS A N 1
ATOM 691 C CA . LYS A 1 87 ? -3.614 -9.590 18.202 1.00 57.28 87 LYS A CA 1
ATOM 692 C C . LYS A 1 87 ? -3.148 -11.028 18.331 1.00 57.28 87 LYS A C 1
ATOM 694 O O . LYS A 1 87 ? -3.304 -11.602 19.424 1.00 57.28 87 LYS A O 1
#

Foldseek 3Di:
DALVVVVVVCVVPVDPQWDWWWADHDIDIGGDDDPVVLVVLVVVVVVVVVVCVVVVWDKDKPAQDWDDDNVRRTIDTDRTDMDTDDD